Protein AF-A0A7C2WTB1-F1 (afdb_monomer_lite)

Foldseek 3Di:
DDPPDDDPPPPDDPDDPVPDDDPDDDPVVVQDPVNVVVVVVVVLVCLCQPCPDVVSQGHNLVVQDAGPVRDHVDDDDPDDDDDPPPPD

pLDDT: mean 81.69, std 18.58, range [29.47, 97.88]

Structure (mmCIF, N/CA/C/O backbone):
data_AF-A0A7C2WTB1-F1
#
_entry.id   AF-A0A7C2WTB1-F1
#
loop_
_atom_site.group_PDB
_atom_site.id
_atom_site.type_symbol
_atom_site.label_atom_id
_atom_site.label_alt_id
_atom_site.label_comp_id
_atom_site.label_asym_id
_atom_site.label_entity_id
_atom_site.label_seq_id
_atom_site.pdbx_PDB_ins_code
_atom_site.Cartn_x
_atom_site.Cartn_y
_atom_site.Cartn_z
_atom_site.occupancy
_atom_site.B_iso_or_equiv
_atom_site.auth_seq_id
_atom_site.auth_comp_id
_atom_site.auth_asym_id
_atom_site.auth_atom_id
_atom_site.pdbx_PDB_model_num
ATOM 1 N N . MET A 1 1 ? 25.602 -17.647 -13.057 1.00 32.69 1 MET A N 1
ATOM 2 C CA . MET A 1 1 ? 25.185 -18.058 -14.413 1.00 32.69 1 MET A CA 1
ATOM 3 C C . MET A 1 1 ? 23.987 -17.203 -14.765 1.00 32.69 1 MET A C 1
ATOM 5 O O . MET A 1 1 ? 22.926 -17.400 -14.189 1.00 32.69 1 MET A O 1
ATOM 9 N N . ASN A 1 2 ? 24.221 -16.162 -15.565 1.00 29.47 2 ASN A N 1
ATOM 10 C CA . ASN A 1 2 ? 23.201 -15.201 -15.971 1.00 29.47 2 ASN A CA 1
ATOM 11 C C . ASN A 1 2 ? 22.155 -15.917 -16.825 1.00 29.47 2 ASN A C 1
ATOM 13 O O . ASN A 1 2 ? 22.493 -16.450 -17.874 1.00 29.47 2 ASN A O 1
ATOM 17 N N . PHE A 1 3 ? 20.909 -15.928 -16.354 1.00 39.00 3 PHE A N 1
ATOM 18 C CA . PHE A 1 3 ? 19.744 -16.457 -17.074 1.00 39.00 3 PHE A CA 1
ATOM 19 C C . PHE A 1 3 ? 18.983 -15.358 -17.836 1.00 39.00 3 PHE A C 1
ATOM 21 O O . PHE A 1 3 ? 17.841 -15.542 -18.237 1.00 39.00 3 PHE A O 1
ATOM 28 N N . PHE A 1 4 ? 19.614 -14.198 -18.007 1.00 44.28 4 PHE A N 1
ATOM 29 C CA . PHE A 1 4 ? 19.095 -13.074 -18.770 1.00 44.28 4 PHE A CA 1
ATOM 30 C C . PHE A 1 4 ? 20.107 -12.760 -19.861 1.00 44.28 4 PHE A C 1
ATOM 32 O O . PHE A 1 4 ? 21.291 -12.608 -19.556 1.00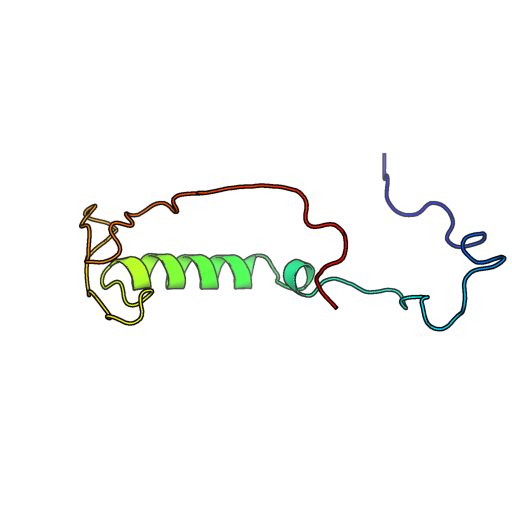 44.28 4 PHE A O 1
ATOM 39 N N . LEU A 1 5 ? 19.607 -12.633 -21.091 1.00 46.31 5 LEU A N 1
ATOM 40 C CA . LEU A 1 5 ? 20.339 -12.430 -22.347 1.00 46.31 5 LEU A CA 1
ATOM 41 C C . LEU A 1 5 ? 20.836 -13.731 -22.998 1.00 46.31 5 LEU A C 1
ATOM 43 O O . LEU A 1 5 ? 22.035 -13.975 -23.097 1.00 46.31 5 LEU A O 1
ATOM 47 N N . GLN A 1 6 ? 19.900 -14.543 -23.489 1.00 37.75 6 GLN A N 1
ATOM 48 C CA . GLN A 1 6 ? 20.148 -15.352 -24.681 1.00 37.75 6 GLN A CA 1
ATOM 49 C C . GLN A 1 6 ? 19.140 -14.939 -25.758 1.00 37.75 6 GLN A C 1
ATOM 51 O O . GLN A 1 6 ? 17.937 -15.130 -25.614 1.00 37.75 6 GLN A O 1
ATOM 56 N N . ASP A 1 7 ? 19.701 -14.290 -26.776 1.00 38.91 7 ASP A N 1
ATOM 57 C CA . ASP A 1 7 ? 19.309 -14.302 -28.182 1.00 38.91 7 ASP A CA 1
ATOM 58 C C . ASP A 1 7 ? 17.883 -13.843 -28.520 1.00 38.91 7 ASP A C 1
ATOM 60 O O . ASP A 1 7 ? 16.980 -14.620 -28.819 1.00 38.91 7 ASP A O 1
ATOM 64 N N . ALA A 1 8 ? 17.727 -12.519 -28.598 1.00 47.47 8 ALA A N 1
ATOM 65 C CA . ALA A 1 8 ? 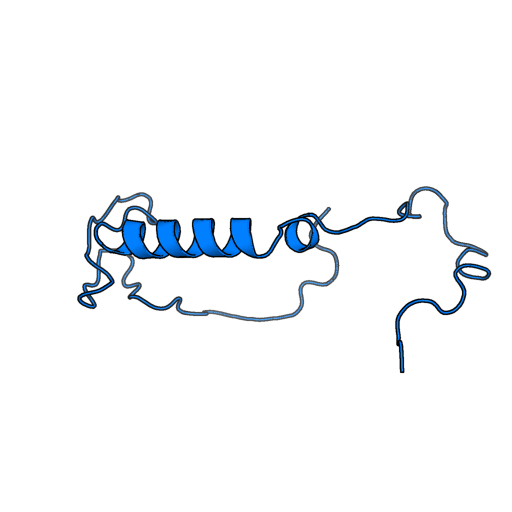16.572 -11.843 -29.195 1.00 47.47 8 ALA A CA 1
ATOM 66 C C . ALA A 1 8 ? 16.467 -12.019 -30.731 1.00 47.47 8 ALA A C 1
ATOM 68 O O . ALA A 1 8 ? 15.631 -11.383 -31.365 1.00 47.47 8 ALA A O 1
ATOM 69 N N . GLU A 1 9 ? 17.305 -12.853 -31.354 1.00 48.25 9 GLU A N 1
ATOM 70 C CA . GLU A 1 9 ? 17.466 -12.891 -32.815 1.00 48.25 9 GLU A CA 1
ATOM 71 C C . GLU A 1 9 ? 16.544 -13.893 -33.538 1.00 48.25 9 GLU A C 1
ATOM 73 O O . GLU A 1 9 ? 16.581 -13.968 -34.762 1.00 48.25 9 GLU A O 1
ATOM 78 N N . THR A 1 10 ? 15.668 -14.628 -32.835 1.00 51.06 10 THR A N 1
ATOM 79 C CA . THR A 1 10 ? 14.687 -15.540 -33.484 1.00 51.06 10 THR A CA 1
ATOM 80 C C . THR A 1 10 ? 13.236 -15.408 -33.001 1.00 51.06 10 THR A C 1
ATOM 82 O O . THR A 1 10 ? 12.374 -16.195 -33.392 1.00 51.06 10 THR A O 1
ATOM 85 N N . ALA A 1 11 ? 12.908 -14.392 -32.201 1.00 50.56 11 ALA A N 1
ATOM 86 C CA . ALA A 1 11 ? 11.541 -14.162 -31.731 1.00 50.56 11 ALA A CA 1
ATOM 87 C C . ALA A 1 11 ? 10.763 -13.278 -32.723 1.00 50.56 11 ALA A C 1
ATOM 89 O O . ALA A 1 11 ? 10.669 -12.071 -32.525 1.00 50.56 11 ALA A O 1
ATOM 90 N N . GLY A 1 12 ? 10.217 -13.837 -33.809 1.00 54.78 12 GLY A N 1
ATOM 91 C CA . GLY A 1 12 ? 9.382 -13.000 -34.683 1.00 54.78 12 GLY A CA 1
ATOM 92 C C . GLY A 1 12 ? 8.872 -13.555 -36.006 1.00 54.78 12 GLY A C 1
ATOM 93 O O . GLY A 1 12 ? 8.082 -12.865 -36.648 1.00 54.78 12 GLY A O 1
ATOM 94 N N . GLU A 1 13 ? 9.241 -14.760 -36.446 1.00 55.59 13 GLU A N 1
ATOM 95 C CA . GLU A 1 13 ? 8.610 -15.309 -37.654 1.00 55.59 13 GLU A CA 1
ATOM 96 C C . GLU A 1 13 ? 7.148 -15.687 -37.363 1.00 55.59 13 GLU A C 1
ATOM 98 O O . GLU A 1 13 ? 6.857 -16.657 -36.667 1.00 55.59 13 GLU A O 1
ATOM 103 N N . GLY A 1 14 ? 6.217 -14.877 -37.878 1.00 66.44 14 GLY A N 1
ATOM 104 C CA . GLY A 1 14 ? 4.772 -15.089 -37.748 1.00 66.44 14 GLY A CA 1
ATOM 105 C C . GLY A 1 14 ? 4.085 -14.338 -36.601 1.00 66.44 14 GLY A C 1
ATOM 106 O O . GLY A 1 14 ? 2.882 -14.521 -36.416 1.00 66.44 14 GLY A O 1
ATOM 107 N N . ILE A 1 15 ? 4.794 -13.482 -35.854 1.00 72.69 15 ILE A N 1
ATOM 108 C CA . ILE A 1 15 ? 4.175 -12.602 -34.848 1.00 72.69 15 ILE A CA 1
ATOM 109 C C . ILE A 1 15 ? 3.729 -11.310 -35.535 1.00 72.69 15 ILE A C 1
ATOM 111 O O . ILE A 1 15 ? 4.525 -10.631 -36.180 1.00 72.69 15 ILE A O 1
ATOM 115 N N . ASP A 1 16 ? 2.446 -10.966 -35.411 1.00 78.12 16 ASP A N 1
ATOM 116 C CA . ASP A 1 16 ? 1.931 -9.694 -35.918 1.00 78.12 16 ASP A CA 1
ATOM 117 C C . ASP A 1 16 ? 2.651 -8.536 -35.196 1.00 78.12 16 ASP A C 1
ATOM 119 O O . ASP A 1 16 ? 2.624 -8.481 -33.961 1.00 78.12 16 ASP A O 1
ATOM 123 N N . PRO A 1 17 ? 3.289 -7.607 -35.935 1.00 78.31 17 PRO A N 1
ATOM 124 C CA . PRO A 1 17 ? 4.117 -6.548 -35.360 1.00 78.31 17 PRO A CA 1
ATOM 125 C C . PRO A 1 17 ? 3.351 -5.626 -34.404 1.00 78.31 17 PRO A C 1
ATOM 127 O O . PRO A 1 17 ? 3.969 -4.952 -33.589 1.00 78.31 17 PRO A O 1
ATOM 130 N N . ARG A 1 18 ? 2.012 -5.613 -34.446 1.00 77.75 18 ARG A N 1
ATOM 131 C CA . ARG A 1 18 ? 1.179 -4.873 -33.486 1.00 77.75 18 ARG A CA 1
ATOM 132 C C . ARG A 1 18 ? 1.245 -5.427 -32.059 1.00 77.75 18 ARG A C 1
ATOM 134 O O . ARG A 1 18 ? 0.873 -4.710 -31.138 1.00 77.75 18 ARG A O 1
ATOM 141 N N . PHE A 1 19 ? 1.678 -6.676 -31.874 1.00 78.06 19 PHE A N 1
ATOM 142 C CA . PHE A 1 19 ? 1.809 -7.330 -30.564 1.00 78.06 19 PHE A CA 1
ATOM 143 C C . PHE A 1 19 ? 3.266 -7.509 -30.121 1.00 78.06 19 PHE A C 1
ATOM 145 O O . PHE A 1 19 ? 3.531 -8.198 -29.137 1.00 78.06 19 PHE A O 1
ATOM 152 N N . VAL A 1 20 ? 4.219 -6.901 -30.831 1.00 78.00 20 VAL A N 1
ATOM 153 C CA . VAL A 1 20 ? 5.617 -6.857 -30.402 1.00 78.00 20 VAL A CA 1
ATOM 154 C C . VAL A 1 20 ? 5.771 -5.679 -29.449 1.00 78.00 20 VAL A C 1
ATOM 156 O O . VAL A 1 20 ? 5.602 -4.526 -29.841 1.00 78.00 20 VAL A O 1
ATOM 159 N N . LEU A 1 21 ? 6.066 -5.971 -28.184 1.00 76.38 21 LEU A N 1
ATOM 160 C CA . LEU A 1 21 ? 6.476 -4.943 -27.237 1.00 76.38 21 LEU A CA 1
ATOM 161 C C . LEU A 1 21 ? 7.931 -4.573 -27.533 1.00 76.38 21 LEU A C 1
ATOM 163 O O . LEU A 1 21 ? 8.794 -5.453 -27.589 1.00 76.38 21 LEU A O 1
ATOM 167 N N . ASP A 1 22 ? 8.206 -3.277 -27.676 1.00 80.19 22 ASP A N 1
ATOM 168 C CA . ASP A 1 22 ? 9.571 -2.762 -27.571 1.00 80.19 22 ASP A CA 1
ATOM 169 C C . ASP A 1 22 ? 10.198 -3.224 -26.245 1.00 80.19 22 ASP A C 1
ATOM 171 O O . ASP A 1 22 ? 9.459 -3.529 -25.299 1.00 80.19 22 ASP A O 1
ATOM 175 N N . PRO A 1 23 ? 11.540 -3.252 -26.121 1.00 80.62 23 PRO A N 1
ATOM 176 C CA . PRO A 1 23 ? 12.196 -3.515 -24.847 1.00 80.62 23 PRO A CA 1
ATOM 177 C C . PRO A 1 23 ? 11.585 -2.657 -23.728 1.00 80.62 23 PRO A C 1
ATOM 179 O O . PRO A 1 23 ? 11.805 -1.448 -23.643 1.00 80.62 23 PRO A O 1
ATOM 182 N N . PHE A 1 24 ? 10.775 -3.295 -22.885 1.00 81.12 24 PHE A N 1
ATOM 183 C CA . PHE A 1 24 ? 9.964 -2.637 -21.872 1.00 81.12 24 PHE A CA 1
ATOM 184 C C . PHE A 1 24 ? 10.449 -3.056 -20.494 1.00 81.12 24 PHE A C 1
ATOM 186 O O . PHE A 1 24 ? 10.468 -4.234 -20.143 1.00 81.12 24 PHE A O 1
ATOM 193 N N . GLU A 1 25 ? 10.814 -2.065 -19.692 1.00 83.31 25 GLU A N 1
ATOM 194 C CA . GLU A 1 25 ? 11.047 -2.256 -18.270 1.00 83.31 25 GLU A CA 1
ATOM 195 C C . GLU A 1 25 ? 9.757 -1.923 -17.500 1.00 83.31 25 GLU A C 1
ATOM 197 O O . GLU A 1 25 ? 9.293 -0.772 -17.563 1.00 83.31 25 GLU A O 1
ATOM 202 N N . PRO A 1 26 ? 9.184 -2.880 -16.744 1.00 82.75 26 PRO A N 1
ATOM 203 C CA . PRO A 1 26 ? 8.037 -2.628 -15.887 1.00 82.75 26 PRO A CA 1
ATOM 204 C C . PRO A 1 26 ? 8.285 -1.495 -14.891 1.00 82.75 26 PRO A C 1
ATOM 206 O O . PRO A 1 26 ? 9.333 -1.418 -14.251 1.00 82.75 26 PRO A O 1
ATOM 209 N N . ALA A 1 27 ? 7.291 -0.626 -14.703 1.00 84.25 27 ALA A N 1
ATOM 210 C CA . ALA A 1 27 ? 7.431 0.561 -13.857 1.00 84.25 27 ALA A CA 1
ATOM 211 C C . ALA A 1 27 ? 7.816 0.242 -12.400 1.00 84.25 27 ALA A C 1
ATOM 213 O O . ALA A 1 27 ? 8.485 1.049 -11.756 1.00 84.25 27 ALA A O 1
ATOM 214 N N . TYR A 1 28 ? 7.433 -0.932 -11.884 1.00 80.12 28 TYR A N 1
ATOM 215 C CA . TYR A 1 28 ? 7.798 -1.359 -10.533 1.00 80.12 28 TYR A CA 1
ATOM 216 C C . TYR A 1 28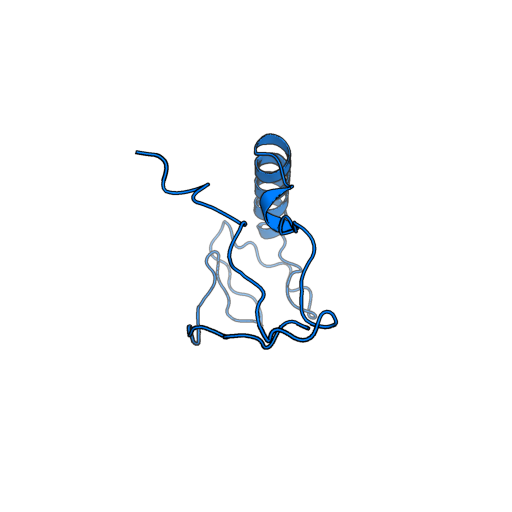 ? 9.294 -1.690 -10.382 1.00 80.12 28 TYR A C 1
ATOM 218 O O . TYR A 1 28 ? 9.805 -1.582 -9.271 1.00 80.12 28 TYR A O 1
ATOM 226 N N . LEU A 1 29 ? 10.003 -2.042 -11.466 1.00 86.19 29 LEU A N 1
ATOM 227 C CA . LEU A 1 29 ? 11.458 -2.266 -11.449 1.00 86.19 29 LEU A CA 1
ATOM 228 C C . LEU A 1 29 ? 12.255 -0.958 -11.492 1.00 86.19 29 LEU A C 1
ATOM 230 O O . LEU A 1 29 ? 13.355 -0.892 -10.954 1.00 86.19 29 LEU A O 1
ATOM 234 N N . LYS A 1 30 ? 11.662 0.112 -12.035 1.00 89.81 30 LYS A N 1
ATOM 235 C CA . LYS A 1 30 ? 12.299 1.438 -12.132 1.00 89.81 30 LYS A CA 1
ATOM 236 C C . LYS A 1 30 ? 12.476 2.134 -10.781 1.00 89.81 30 LYS A C 1
ATOM 238 O O . LYS A 1 30 ? 13.144 3.166 -10.694 1.00 89.81 30 LYS A O 1
ATOM 243 N N . LEU A 1 31 ? 11.833 1.637 -9.723 1.00 89.81 31 LEU A N 1
ATOM 244 C CA . LEU A 1 31 ? 11.903 2.244 -8.400 1.00 89.81 31 LEU A CA 1
ATOM 245 C C . LEU A 1 31 ? 13.186 1.807 -7.680 1.00 89.81 31 LEU A C 1
ATOM 247 O O . LEU A 1 31 ? 13.296 0.675 -7.223 1.00 89.81 31 LEU A O 1
ATOM 251 N N . GLY A 1 32 ? 14.135 2.730 -7.523 1.00 94.19 32 GLY A N 1
ATOM 252 C CA . GLY A 1 32 ? 15.368 2.466 -6.779 1.00 94.19 32 GLY A CA 1
ATOM 253 C C . GLY A 1 32 ? 15.142 2.199 -5.283 1.00 94.19 32 GLY A C 1
ATOM 254 O O . GLY A 1 32 ? 14.190 2.701 -4.677 1.00 94.19 32 GLY A O 1
ATOM 255 N N . GLU A 1 33 ? 16.069 1.463 -4.664 1.00 93.81 33 GLU A N 1
ATOM 256 C CA . GLU A 1 33 ? 15.983 1.011 -3.265 1.00 93.81 33 GLU A CA 1
ATOM 257 C C . GLU A 1 33 ? 15.760 2.151 -2.261 1.00 93.81 33 GLU A C 1
ATOM 259 O O . GLU A 1 33 ? 14.923 2.038 -1.367 1.00 93.81 33 GLU A O 1
ATOM 264 N N . ALA A 1 34 ? 16.451 3.283 -2.426 1.00 96.00 34 ALA A N 1
ATOM 265 C CA . ALA A 1 34 ? 16.297 4.436 -1.538 1.00 96.00 34 ALA A CA 1
ATOM 266 C C . ALA A 1 34 ? 14.878 5.031 -1.594 1.00 96.00 34 ALA A C 1
ATOM 268 O O . ALA A 1 34 ? 14.295 5.376 -0.564 1.00 96.00 34 ALA A O 1
ATOM 269 N N . ALA A 1 35 ? 14.292 5.112 -2.793 1.00 95.94 35 ALA A N 1
ATOM 270 C CA . ALA A 1 35 ? 12.925 5.590 -2.971 1.00 95.94 35 ALA A CA 1
ATOM 271 C C . ALA A 1 35 ? 11.907 4.591 -2.401 1.00 95.94 35 ALA A C 1
ATOM 273 O O . ALA A 1 35 ? 10.919 4.999 -1.787 1.00 95.94 35 ALA A O 1
ATOM 274 N N . LEU A 1 36 ? 12.162 3.288 -2.553 1.00 95.19 36 LEU A N 1
ATOM 275 C CA . LEU A 1 36 ? 11.350 2.238 -1.945 1.00 95.19 36 LEU A CA 1
ATOM 276 C C . LEU A 1 36 ? 11.390 2.308 -0.410 1.00 95.19 36 LEU A C 1
ATOM 278 O O . LEU A 1 36 ? 10.337 2.283 0.226 1.00 95.19 36 LEU A O 1
ATOM 282 N N . ALA A 1 37 ? 12.574 2.472 0.184 1.00 96.94 37 ALA A N 1
ATOM 283 C CA . ALA A 1 37 ? 12.744 2.616 1.629 1.00 96.94 37 ALA A CA 1
ATOM 284 C C . ALA A 1 37 ? 11.998 3.843 2.182 1.00 96.94 37 ALA A C 1
ATOM 286 O O . ALA A 1 37 ? 11.310 3.744 3.199 1.00 96.94 37 ALA A O 1
ATOM 287 N N . ALA A 1 38 ? 12.063 4.981 1.483 1.00 97.56 38 ALA A N 1
ATOM 288 C CA . ALA A 1 38 ? 11.321 6.182 1.863 1.00 97.56 38 ALA A CA 1
ATOM 289 C C . ALA A 1 38 ? 9.796 5.962 1.825 1.00 97.56 38 ALA A C 1
ATOM 291 O O . ALA A 1 38 ? 9.085 6.353 2.752 1.00 97.56 38 ALA A O 1
ATOM 292 N N . ARG A 1 39 ? 9.286 5.285 0.786 1.00 96.56 39 ARG A N 1
ATOM 293 C CA . ARG A 1 39 ? 7.857 4.941 0.679 1.00 96.56 39 ARG A CA 1
ATOM 294 C C . ARG A 1 39 ? 7.412 3.964 1.765 1.00 96.56 39 ARG A C 1
ATOM 296 O O . ARG A 1 39 ? 6.327 4.136 2.308 1.00 96.56 39 ARG A O 1
ATOM 303 N N . LEU A 1 40 ? 8.243 2.978 2.106 1.00 96.06 40 LEU A N 1
ATOM 304 C CA . LEU A 1 40 ? 7.986 2.042 3.206 1.00 96.06 40 LEU A CA 1
ATOM 305 C C . LEU A 1 40 ? 7.866 2.764 4.549 1.00 96.06 40 LEU A C 1
ATOM 307 O O . LEU A 1 40 ? 6.916 2.517 5.289 1.00 96.06 40 LEU A O 1
ATOM 311 N N . ALA A 1 41 ? 8.792 3.679 4.844 1.00 97.88 41 ALA A N 1
ATOM 312 C CA . ALA A 1 41 ? 8.752 4.468 6.071 1.00 97.88 41 ALA A CA 1
ATOM 313 C C . ALA A 1 41 ? 7.468 5.308 6.159 1.00 97.88 41 ALA A C 1
ATOM 315 O O . ALA A 1 41 ? 6.776 5.269 7.176 1.00 97.88 41 ALA A O 1
ATOM 316 N N . TRP A 1 42 ? 7.104 5.997 5.072 1.00 97.50 42 TRP A N 1
ATOM 317 C CA . TRP A 1 42 ? 5.858 6.763 5.002 1.00 97.50 42 TRP A CA 1
ATOM 318 C C . TRP A 1 42 ? 4.615 5.879 5.169 1.00 97.50 42 TRP A C 1
ATOM 320 O O . TRP A 1 42 ? 3.708 6.220 5.926 1.00 97.50 42 TRP A O 1
ATOM 330 N N . ALA A 1 43 ? 4.580 4.723 4.501 1.00 95.19 43 ALA A N 1
ATOM 331 C CA . ALA A 1 43 ? 3.463 3.791 4.593 1.00 95.19 43 ALA A CA 1
ATOM 332 C C . ALA A 1 43 ? 3.309 3.221 6.010 1.00 95.19 43 ALA A C 1
ATOM 334 O O . ALA A 1 43 ? 2.193 3.047 6.476 1.00 95.19 43 ALA A O 1
ATOM 335 N N . HIS A 1 44 ? 4.407 2.948 6.718 1.00 95.62 44 HIS A N 1
ATOM 336 C CA . HIS A 1 44 ? 4.348 2.506 8.112 1.00 95.62 44 HIS A CA 1
ATOM 337 C C . HIS A 1 44 ? 3.820 3.596 9.047 1.00 95.62 44 HIS A C 1
ATOM 339 O O . HIS A 1 44 ? 3.047 3.291 9.952 1.00 95.62 44 HIS A O 1
ATOM 345 N N . GLU A 1 45 ? 4.221 4.848 8.840 1.00 97.81 45 GLU A N 1
ATOM 346 C CA . GLU A 1 45 ? 3.753 5.954 9.673 1.00 97.81 45 GLU A CA 1
ATOM 347 C C . GLU A 1 45 ? 2.261 6.233 9.454 1.00 97.81 45 GLU A C 1
ATOM 349 O O . GLU A 1 45 ? 1.518 6.393 10.419 1.00 97.81 45 GLU A O 1
ATOM 354 N N . SER A 1 46 ? 1.778 6.165 8.209 1.00 96.38 46 SER A N 1
ATOM 355 C CA . SER A 1 46 ? 0.350 6.343 7.906 1.00 96.38 46 SER A CA 1
ATOM 356 C C . SER A 1 46 ? -0.555 5.251 8.494 1.00 96.38 46 SER A C 1
ATOM 358 O O . SER A 1 46 ? -1.772 5.418 8.560 1.00 96.38 46 SER A O 1
ATOM 360 N N . LEU A 1 47 ? 0.012 4.137 8.969 1.00 96.31 47 LEU A N 1
ATOM 361 C CA . LEU A 1 47 ? -0.732 3.103 9.687 1.00 96.31 47 LEU A CA 1
ATOM 362 C C . LEU A 1 47 ? -0.981 3.431 11.166 1.00 96.31 47 LEU A C 1
ATOM 364 O O . LEU A 1 47 ? -1.775 2.724 11.785 1.00 96.31 47 LEU A O 1
ATOM 368 N N . ARG A 1 48 ? -0.356 4.469 11.736 1.00 97.25 48 ARG A N 1
ATOM 369 C CA . ARG A 1 48 ? -0.677 4.947 13.095 1.00 97.25 48 ARG A CA 1
ATOM 370 C C . ARG A 1 48 ? -2.016 5.675 13.171 1.00 97.25 48 ARG A C 1
ATOM 372 O O . ARG A 1 48 ? -2.631 5.691 14.225 1.00 97.25 48 ARG A O 1
ATOM 379 N N . GLU A 1 49 ? -2.470 6.229 12.051 1.00 97.38 49 GLU A N 1
ATOM 380 C CA . GLU A 1 49 ? -3.782 6.860 11.894 1.00 97.38 49 GLU A CA 1
ATOM 381 C C . GLU A 1 49 ? -4.365 6.426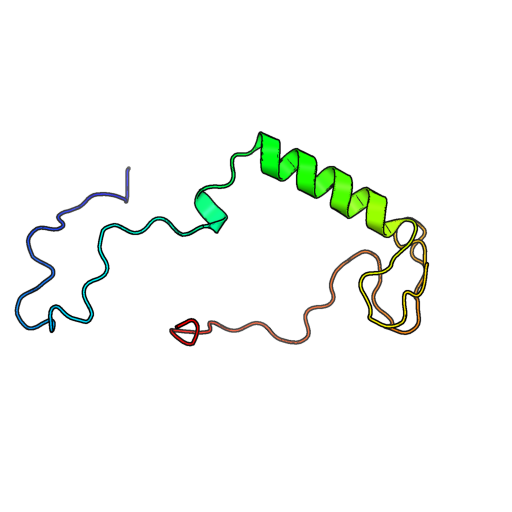 10.539 1.00 97.38 49 GLU A C 1
ATOM 383 O O . GLU A 1 49 ? -4.222 7.081 9.505 1.00 97.38 49 GLU A O 1
ATOM 388 N N . CYS A 1 50 ? -4.941 5.221 10.507 1.00 96.19 50 CYS A N 1
ATOM 389 C CA . CYS A 1 50 ? -5.213 4.542 9.245 1.00 96.19 50 CYS A CA 1
ATOM 390 C C . CYS A 1 50 ? -6.400 5.138 8.467 1.00 96.19 50 CYS A C 1
ATOM 392 O O . CYS A 1 50 ? -7.568 4.968 8.840 1.00 96.19 50 CYS A O 1
ATOM 394 N N . HIS A 1 51 ? -6.102 5.701 7.292 1.00 96.12 51 HIS A N 1
ATOM 395 C CA . HIS A 1 51 ? -7.084 6.222 6.328 1.00 96.12 51 HIS A CA 1
ATOM 396 C C . HIS A 1 51 ? -7.187 5.416 5.022 1.00 96.12 51 HIS A C 1
ATOM 398 O O . HIS A 1 51 ? -7.746 5.885 4.037 1.00 96.12 51 HIS A O 1
ATOM 404 N N . ALA A 1 52 ? -6.683 4.179 5.004 1.00 93.44 52 ALA A N 1
ATOM 405 C CA . ALA A 1 52 ? -6.669 3.345 3.798 1.00 93.44 52 ALA A CA 1
ATOM 406 C C . ALA A 1 52 ? -8.069 2.908 3.319 1.00 93.44 52 ALA A C 1
ATOM 408 O O . ALA A 1 52 ? -8.251 2.586 2.148 1.00 93.44 52 ALA A O 1
ATOM 409 N N . CYS A 1 53 ? -9.064 2.860 4.210 1.00 92.88 53 CYS A N 1
ATOM 410 C CA . CYS A 1 53 ? -10.444 2.565 3.834 1.00 92.88 53 CYS A CA 1
ATOM 411 C C . CYS A 1 53 ? -11.219 3.871 3.573 1.00 92.88 53 CYS A C 1
ATOM 413 O O . CYS A 1 53 ? -10.945 4.878 4.224 1.00 92.88 53 CYS A O 1
ATOM 415 N N . PRO A 1 54 ? -12.259 3.865 2.717 1.00 95.69 54 PRO A N 1
ATOM 416 C CA . PRO A 1 54 ? -13.037 5.071 2.393 1.00 95.69 54 PRO A CA 1
ATOM 417 C C . PRO A 1 54 ? -13.775 5.682 3.594 1.00 95.69 54 PRO A C 1
ATOM 419 O O . PRO A 1 54 ? -14.296 6.787 3.508 1.00 95.69 54 PRO A O 1
ATOM 422 N N . ARG A 1 55 ? -13.838 4.963 4.721 1.00 95.56 55 ARG A N 1
ATOM 423 C CA . ARG A 1 55 ? -14.418 5.444 5.980 1.00 95.56 55 ARG A CA 1
ATOM 424 C C . ARG A 1 55 ? -13.425 6.202 6.858 1.00 95.56 55 ARG A C 1
ATOM 426 O O . ARG A 1 55 ? -13.848 6.698 7.890 1.00 95.56 55 ARG A O 1
ATOM 433 N N . MET A 1 56 ? -12.142 6.248 6.481 1.00 96.38 56 MET A N 1
ATOM 434 C CA . MET A 1 56 ? -11.081 6.942 7.220 1.00 96.38 56 MET A CA 1
ATOM 435 C C . MET A 1 56 ? -11.108 6.599 8.717 1.00 96.38 56 MET A C 1
ATOM 437 O O . MET A 1 56 ? -11.308 7.458 9.563 1.00 96.38 56 MET A O 1
ATOM 441 N N . CYS A 1 57 ? -10.982 5.310 9.047 1.00 95.69 57 CYS A N 1
ATOM 442 C CA . CYS A 1 57 ? -11.277 4.829 10.400 1.00 95.69 57 CYS A CA 1
ATOM 443 C C . CYS A 1 57 ? -10.342 5.340 11.509 1.00 95.69 57 CYS A C 1
ATOM 445 O O . CYS A 1 57 ? -10.678 5.148 12.671 1.00 95.69 57 CYS A O 1
ATOM 447 N N . GLY A 1 58 ? -9.170 5.890 11.179 1.00 97.00 58 GLY A N 1
ATOM 448 C CA . GLY A 1 58 ? -8.216 6.444 12.147 1.00 97.00 58 GLY A CA 1
ATOM 449 C C . GLY A 1 58 ? -7.539 5.422 13.071 1.00 97.00 58 GLY A C 1
ATOM 450 O O . GLY A 1 58 ? -6.697 5.810 13.865 1.00 97.00 58 GLY A O 1
ATOM 451 N N . ALA A 1 59 ? -7.864 4.127 12.965 1.00 97.25 59 ALA A N 1
ATOM 452 C CA . ALA A 1 59 ? -7.321 3.082 13.838 1.00 97.25 59 ALA A CA 1
ATOM 453 C C . ALA A 1 59 ? -5.784 3.003 13.781 1.00 97.25 59 ALA A C 1
ATOM 455 O O . ALA A 1 59 ? -5.214 2.969 12.681 1.00 97.25 59 ALA A O 1
ATOM 456 N N . ASP A 1 60 ? -5.137 2.875 14.943 1.00 97.38 60 ASP A N 1
ATOM 457 C CA . ASP A 1 60 ? -3.691 2.664 15.052 1.00 97.38 60 ASP A CA 1
ATOM 458 C C . ASP A 1 60 ? -3.355 1.183 14.826 1.00 97.38 60 ASP A C 1
ATOM 460 O O . ASP A 1 60 ? -3.467 0.312 15.701 1.00 97.38 60 ASP A O 1
ATOM 464 N N . ARG A 1 61 ? -2.883 0.863 13.617 1.00 96.25 61 ARG A N 1
ATOM 465 C CA . ARG A 1 61 ? -2.525 -0.518 13.264 1.00 96.25 61 ARG A CA 1
ATOM 466 C C . ARG A 1 61 ? -1.240 -0.972 13.938 1.00 96.25 61 ARG A C 1
ATOM 468 O O . ARG A 1 61 ? -1.026 -2.179 14.063 1.00 96.25 61 ARG A O 1
ATOM 475 N N . MET A 1 62 ? -0.389 -0.053 14.389 1.00 95.69 62 MET A N 1
ATOM 476 C CA . MET A 1 62 ? 0.830 -0.390 15.123 1.00 95.69 62 MET A CA 1
ATOM 477 C C . MET A 1 62 ? 0.496 -0.910 16.523 1.00 95.69 62 MET A C 1
ATOM 479 O O . MET A 1 62 ? 1.196 -1.807 16.999 1.00 95.69 62 MET A O 1
ATOM 483 N N . GLN A 1 63 ? -0.619 -0.455 17.106 1.00 96.25 63 GLN A N 1
ATOM 484 C CA . GLN A 1 63 ? -1.203 -0.981 18.351 1.00 96.25 63 GLN A CA 1
ATOM 485 C C . GLN A 1 63 ? -2.186 -2.139 18.145 1.00 96.25 63 GLN A C 1
ATOM 487 O O . GLN A 1 63 ? -2.796 -2.619 19.097 1.00 96.25 63 GLN A O 1
ATOM 492 N N . ARG A 1 64 ? -2.279 -2.661 16.914 1.00 94.50 64 ARG A N 1
ATOM 493 C CA . ARG A 1 64 ? -3.168 -3.770 16.528 1.00 94.50 64 ARG A CA 1
ATOM 494 C C . ARG A 1 64 ? -4.659 -3.436 16.631 1.00 94.50 64 ARG A C 1
ATOM 496 O O . ARG A 1 64 ? -5.471 -4.349 16.755 1.00 94.50 64 ARG A O 1
ATOM 503 N N . GLU A 1 65 ? -5.025 -2.164 16.524 1.00 96.38 65 GLU A N 1
ATOM 504 C CA . GLU A 1 65 ? -6.428 -1.765 16.492 1.00 96.38 65 GLU A CA 1
ATOM 505 C C . GLU A 1 65 ? -7.101 -2.183 15.176 1.00 96.38 65 GLU A C 1
ATOM 507 O O . GLU A 1 65 ? -6.559 -2.035 14.067 1.00 96.38 65 GLU A O 1
ATOM 512 N N . GLU A 1 66 ? -8.324 -2.693 15.293 1.00 93.56 66 GLU A N 1
ATOM 513 C CA . GLU A 1 66 ? -9.195 -2.966 14.157 1.00 93.56 66 GLU A CA 1
ATOM 514 C C . GLU A 1 66 ? -10.209 -1.829 13.990 1.00 93.56 66 GLU A C 1
ATOM 516 O O . GLU A 1 66 ? -10.933 -1.471 14.914 1.00 93.56 66 GLU A O 1
ATOM 521 N N . GLY A 1 67 ? -10.271 -1.269 12.782 1.00 93.50 67 GLY A N 1
ATOM 522 C CA . GLY A 1 67 ? -11.349 -0.371 12.373 1.00 93.50 67 GLY A CA 1
ATOM 523 C C . GLY A 1 67 ? -12.498 -1.121 11.695 1.00 93.50 67 GLY A C 1
ATOM 524 O O . GLY A 1 67 ? -12.513 -2.347 11.608 1.00 93.50 67 GLY A O 1
ATOM 525 N N . TYR A 1 68 ? -13.416 -0.366 11.091 1.00 93.25 68 TYR A N 1
ATOM 526 C CA . TYR A 1 68 ? -14.599 -0.906 10.403 1.00 93.25 68 TYR A CA 1
ATOM 527 C C . TYR A 1 68 ? -14.289 -1.928 9.293 1.00 93.25 68 TYR A C 1
ATOM 529 O O . TYR A 1 68 ? -15.099 -2.792 8.986 1.00 93.25 68 TYR A O 1
ATOM 537 N N . CYS A 1 69 ? -13.120 -1.834 8.651 1.00 93.06 69 CYS A N 1
ATOM 538 C CA . CYS A 1 69 ? -12.722 -2.783 7.608 1.00 93.06 69 CYS A CA 1
ATOM 539 C C . CYS A 1 69 ? -12.218 -4.129 8.153 1.00 93.06 69 CYS A C 1
ATOM 541 O O . CYS A 1 69 ? -11.842 -4.983 7.354 1.00 93.06 69 CYS A O 1
ATOM 543 N N . HIS A 1 70 ? -12.122 -4.294 9.480 1.00 91.81 70 HIS A N 1
ATOM 544 C CA . HIS A 1 70 ? -11.610 -5.495 10.153 1.00 91.81 70 HIS A CA 1
ATOM 545 C C . HIS A 1 70 ? -10.219 -5.956 9.676 1.00 91.81 70 HIS A C 1
ATOM 547 O O . HIS A 1 70 ? -9.822 -7.100 9.871 1.00 91.81 70 HIS A O 1
ATOM 553 N N . THR A 1 71 ? -9.462 -5.079 9.016 1.00 91.56 71 THR A N 1
ATOM 554 C CA . THR A 1 71 ? -8.06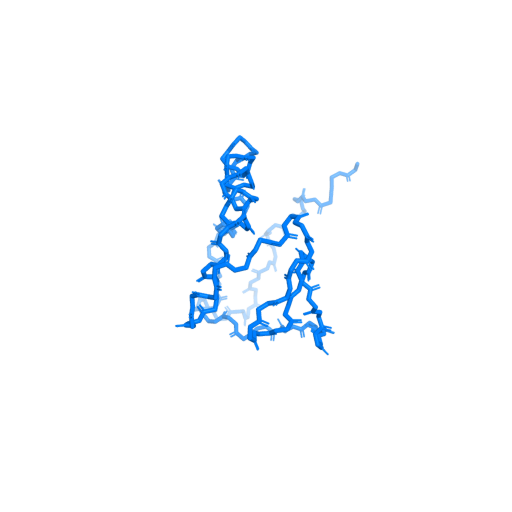2 -5.321 8.646 1.00 91.56 71 THR A CA 1
ATOM 555 C C . THR A 1 71 ? -7.180 -4.974 9.839 1.00 91.56 71 THR A C 1
ATOM 557 O O . THR A 1 71 ? -7.529 -4.066 10.582 1.00 91.56 71 THR A O 1
ATOM 560 N N . GLY A 1 72 ? -6.058 -5.666 10.033 1.00 92.31 72 GLY A N 1
ATOM 561 C CA 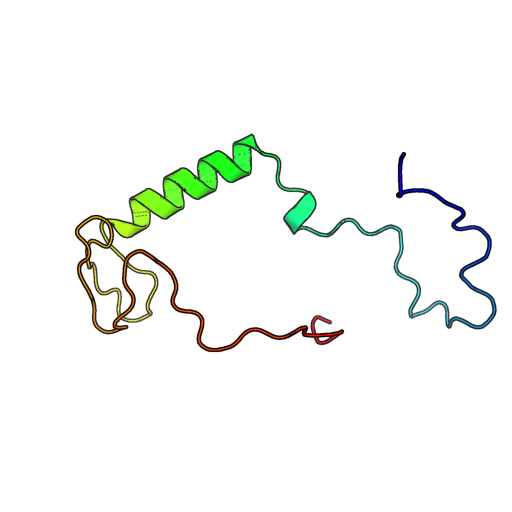. GLY A 1 72 ? -5.079 -5.347 11.080 1.00 92.31 72 GLY A CA 1
ATOM 562 C C . GLY A 1 72 ? -3.833 -4.660 10.517 1.00 92.31 72 GLY A C 1
ATOM 563 O O . GLY A 1 72 ? -3.873 -4.031 9.464 1.00 92.31 72 GLY A O 1
ATOM 564 N N . ARG A 1 73 ? -2.694 -4.833 11.197 1.00 92.12 73 ARG A N 1
ATOM 565 C CA . ARG A 1 73 ? -1.372 -4.403 10.703 1.00 92.12 73 ARG A CA 1
ATOM 566 C C . ARG A 1 73 ? -0.962 -5.079 9.397 1.00 92.12 73 ARG A C 1
ATOM 568 O O . ARG A 1 73 ? -0.302 -4.471 8.563 1.00 92.12 73 ARG A O 1
ATOM 575 N N . TYR A 1 74 ? -1.295 -6.356 9.266 1.00 91.19 74 TYR A N 1
ATOM 576 C CA . TYR A 1 74 ? -0.914 -7.172 8.125 1.00 91.19 74 TYR A CA 1
ATOM 577 C C . TYR A 1 74 ? -2.106 -7.339 7.191 1.00 91.19 74 TYR A C 1
ATOM 579 O O . TYR A 1 74 ? -3.242 -7.509 7.646 1.00 91.19 74 TYR A O 1
ATOM 587 N N . ALA A 1 75 ? -1.832 -7.291 5.888 1.00 83.44 75 ALA A N 1
ATOM 588 C CA . ALA A 1 75 ? -2.832 -7.562 4.869 1.00 83.44 75 ALA A CA 1
ATOM 589 C C . ALA A 1 75 ? -3.396 -8.979 5.047 1.00 83.44 75 ALA A C 1
ATOM 591 O O . ALA A 1 75 ? -2.663 -9.924 5.345 1.00 83.44 75 ALA A O 1
ATOM 592 N N . ARG A 1 76 ? -4.707 -9.123 4.848 1.00 86.88 76 ARG A N 1
ATOM 593 C CA . ARG A 1 76 ? -5.365 -10.427 4.737 1.00 86.88 76 ARG A CA 1
ATOM 594 C C . ARG A 1 76 ? -5.530 -10.736 3.254 1.00 86.88 76 ARG A C 1
ATOM 596 O O . ARG A 1 76 ? -6.062 -9.910 2.518 1.00 86.88 76 ARG A O 1
ATOM 603 N N . VAL A 1 77 ? -5.074 -11.907 2.823 1.00 87.31 77 VAL A N 1
ATOM 604 C CA . VAL A 1 77 ? -5.204 -12.357 1.433 1.00 87.31 77 VAL A CA 1
ATOM 605 C C . VAL A 1 77 ? -6.425 -13.262 1.341 1.00 87.31 77 VAL A C 1
ATOM 607 O O . VAL A 1 77 ? -6.468 -14.302 1.992 1.00 87.31 77 VAL A O 1
ATOM 610 N N . ALA A 1 78 ? -7.429 -12.850 0.567 1.00 88.00 78 ALA A N 1
ATOM 611 C CA . ALA A 1 78 ? -8.640 -13.644 0.355 1.00 88.00 78 ALA A CA 1
ATOM 612 C C . ALA A 1 78 ? -8.461 -14.699 -0.752 1.00 88.00 78 ALA A C 1
ATOM 614 O O . ALA A 1 78 ? -9.017 -15.788 -0.662 1.00 88.00 78 ALA A O 1
ATOM 615 N N . SER A 1 79 ? -7.676 -14.387 -1.786 1.00 89.50 79 SER A N 1
ATOM 616 C CA . SER A 1 79 ? -7.320 -15.309 -2.868 1.00 89.50 79 SER A CA 1
ATOM 617 C C . SER A 1 79 ? -5.999 -14.880 -3.508 1.00 89.50 79 SER A C 1
ATOM 619 O O . SER A 1 79 ? -5.640 -13.703 -3.447 1.00 89.50 79 SER A O 1
ATOM 621 N N . ALA A 1 80 ? -5.271 -15.833 -4.085 1.00 89.38 80 ALA A N 1
ATOM 622 C CA . ALA A 1 80 ? -4.052 -15.586 -4.844 1.00 89.38 80 ALA A CA 1
ATOM 623 C C . ALA A 1 80 ? -3.968 -16.602 -5.984 1.00 89.38 80 ALA A C 1
ATOM 625 O O . ALA A 1 80 ? -4.004 -17.809 -5.747 1.00 89.38 80 ALA A O 1
ATOM 626 N N . PHE A 1 81 ? -3.886 -16.110 -7.213 1.00 85.44 81 PHE A N 1
ATOM 627 C CA . PHE A 1 81 ? -3.745 -16.918 -8.416 1.00 85.44 81 PHE A CA 1
ATOM 628 C C . PHE A 1 81 ? -3.057 -16.089 -9.503 1.00 85.44 81 PHE A C 1
ATOM 630 O O . PHE A 1 81 ? -3.060 -14.859 -9.456 1.00 85.44 81 PHE A O 1
ATOM 637 N N . SER A 1 82 ? -2.428 -16.762 -10.462 1.00 81.25 82 SER A N 1
ATOM 638 C CA . SER A 1 82 ? -1.779 -16.096 -11.589 1.00 81.25 82 SER A CA 1
ATOM 639 C C . SER A 1 82 ? -2.833 -15.479 -12.511 1.00 81.25 82 SER A C 1
ATOM 641 O O . SER A 1 82 ? -3.598 -16.208 -13.140 1.00 81.25 82 SER A O 1
ATOM 643 N N . HIS A 1 83 ? -2.855 -14.149 -12.613 1.00 70.31 83 HIS A N 1
ATOM 644 C CA . HIS A 1 83 ? -3.573 -13.441 -13.675 1.00 70.31 83 HIS A CA 1
ATOM 645 C C . HIS A 1 83 ? -2.670 -13.360 -14.911 1.00 70.31 83 HIS A C 1
ATOM 647 O O . HIS A 1 83 ? -1.810 -12.486 -15.013 1.00 70.31 83 HIS A O 1
ATOM 653 N N . PHE A 1 84 ? -2.824 -14.300 -15.844 1.00 71.31 84 PHE A N 1
ATOM 654 C CA . PHE A 1 84 ? -2.125 -14.244 -17.127 1.00 71.31 84 PHE A CA 1
ATOM 655 C C . PHE A 1 84 ? -2.872 -13.297 -18.081 1.00 71.31 84 PHE A C 1
ATOM 657 O O . PHE A 1 84 ? -3.882 -13.685 -18.658 1.00 71.31 84 PHE A O 1
ATOM 664 N N . GLY A 1 85 ? -2.365 -12.074 -18.265 1.00 65.81 85 GLY A N 1
ATOM 665 C CA . GLY A 1 85 ? -2.739 -11.219 -19.403 1.00 65.81 85 GLY A CA 1
ATOM 666 C C . GLY A 1 85 ? -4.004 -10.359 -19.271 1.00 65.81 85 GLY A C 1
ATOM 667 O O . GLY A 1 85 ? -4.572 -9.998 -20.295 1.00 65.81 85 GLY A O 1
ATOM 668 N N . GLU A 1 86 ? -4.443 -10.008 -18.057 1.00 63.09 86 GLU A N 1
ATOM 669 C CA . GLU A 1 86 ? -5.585 -9.088 -17.841 1.00 63.09 86 GLU A CA 1
ATOM 670 C C . GLU A 1 86 ? -5.179 -7.636 -17.521 1.00 63.09 86 GLU A C 1
ATOM 672 O O . GLU A 1 86 ? -6.017 -6.820 -17.142 1.00 63.09 86 GLU A O 1
ATOM 677 N N . GLU A 1 87 ? -3.900 -7.296 -17.664 1.00 62.44 87 GLU A N 1
ATOM 678 C CA . GLU A 1 87 ? -3.429 -5.913 -17.570 1.00 62.44 87 GLU A CA 1
ATOM 679 C C . GLU A 1 87 ? -3.093 -5.442 -18.988 1.00 62.44 87 GLU A C 1
ATOM 681 O O . GLU A 1 87 ? -2.054 -5.807 -19.538 1.00 62.44 87 GLU A O 1
ATOM 686 N N . PHE A 1 88 ? -4.048 -4.740 -19.605 1.00 46.12 88 PHE A N 1
ATOM 687 C CA . PHE A 1 88 ? -3.910 -4.128 -20.930 1.00 46.12 88 PHE A CA 1
ATOM 688 C C . PHE A 1 88 ? -3.104 -2.829 -20.867 1.00 46.12 88 PHE A C 1
ATOM 690 O O . PHE A 1 88 ? -3.296 -2.065 -19.890 1.00 46.12 88 PHE A O 1
#

Sequence (88 aa):
MNFFLQDAETAGEGIDPRFVLDPFEPAYLKLGEAALAARLAWAHESLRECHACPRMCGADRMQREEGYCHTGRYARVASAFSHFGEEF

Secondary structure (DSSP, 8-state):
---S---TTSTTTT--GGG---S---TTTSS-HHHHHHHHHHHHHHTSS---STT-----GGGT---TT---SSPPPS------S---

Radius of gyration: 20.76 Å; chains: 1; bounding box: 40×25×56 Å